Protein AF-A0A7Y5JYK2-F1 (afdb_monomer_lite)

Secondary structure (DSSP, 8-state):
---------TT--PPPTTS--HHHHTT----TTS-EEEEEE-TTT--EEEEEEE-HHHHHHHHHHSS-EEEETTTTEEEE--

Sequence (82 aa):
MNDSTVPTDPADRTPDPLSLDPKVAELLKRDQHGLVAAVVQQHDTREVLMVGWMDDEALRRTLTEGRVTFWSRSREEYWRKG

Radius of gyration: 17.59 Å; chains: 1; bounding box: 32×40×55 Å

pLDDT: mean 85.48, std 17.05, range [38.47, 97.75]

Foldseek 3Di:
DDPDPDPPDPVPDDPDLQWADPVVVVPADADPVQKGKDFDADPPPRHTPDIAIAHRRQVSCCVPVVWHWGQDPVVRDIDTDD

Structure (mmCIF, N/CA/C/O backbone):
data_AF-A0A7Y5JYK2-F1
#
_entry.id   AF-A0A7Y5JYK2-F1
#
loop_
_atom_site.group_PDB
_atom_site.id
_atom_site.type_symbol
_atom_site.label_atom_id
_atom_site.label_alt_id
_atom_site.label_comp_id
_atom_site.label_asym_id
_atom_site.label_entity_id
_atom_site.label_seq_id
_atom_site.pdbx_PDB_ins_code
_atom_site.Cartn_x
_atom_site.Cartn_y
_atom_site.Cartn_z
_atom_site.occupancy
_atom_site.B_iso_or_equiv
_atom_site.auth_seq_id
_atom_site.auth_comp_id
_atom_site.auth_asym_id
_atom_site.auth_atom_id
_atom_site.pdbx_PDB_model_num
ATOM 1 N N . MET A 1 1 ? 3.367 -33.422 -42.617 1.00 42.34 1 MET A N 1
ATOM 2 C CA . MET A 1 1 ? 3.863 -32.086 -42.231 1.00 42.34 1 MET A CA 1
ATOM 3 C C . MET A 1 1 ? 2.734 -31.404 -41.492 1.00 42.34 1 MET A C 1
ATOM 5 O O . MET A 1 1 ? 1.842 -30.874 -42.136 1.00 42.34 1 MET A O 1
ATOM 9 N N . ASN A 1 2 ? 2.706 -31.527 -40.167 1.00 38.47 2 ASN A N 1
ATOM 10 C CA . ASN A 1 2 ? 1.716 -30.830 -39.354 1.00 38.47 2 ASN A CA 1
ATOM 11 C C . ASN A 1 2 ? 2.392 -29.580 -38.804 1.00 38.47 2 ASN A C 1
ATOM 13 O O . ASN A 1 2 ? 3.059 -29.652 -37.778 1.00 38.47 2 ASN A O 1
ATOM 17 N N . ASP A 1 3 ? 2.241 -28.466 -39.512 1.00 46.97 3 ASP A N 1
ATOM 18 C CA . ASP A 1 3 ? 2.441 -27.147 -38.921 1.00 46.97 3 ASP A CA 1
ATOM 19 C C . ASP A 1 3 ? 1.096 -26.730 -38.321 1.00 46.97 3 ASP A C 1
ATOM 21 O O . ASP A 1 3 ? 0.188 -26.273 -39.013 1.00 46.97 3 ASP A O 1
ATOM 25 N N . SER A 1 4 ? 0.920 -27.016 -37.033 1.00 40.47 4 SER A N 1
ATOM 26 C CA . SER A 1 4 ? -0.187 -26.494 -36.235 1.00 40.47 4 SER A CA 1
ATOM 27 C C . SER A 1 4 ? 0.362 -25.367 -35.377 1.00 40.47 4 SER A C 1
ATOM 29 O O . SER A 1 4 ? 0.749 -25.570 -34.230 1.00 40.47 4 SER A O 1
ATOM 31 N N . THR A 1 5 ? 0.411 -24.165 -35.942 1.00 51.03 5 THR A N 1
ATOM 32 C CA . THR A 1 5 ? 0.515 -22.934 -35.164 1.00 51.03 5 THR A CA 1
ATOM 33 C C . THR A 1 5 ? -0.815 -22.721 -34.451 1.00 51.03 5 THR A C 1
ATOM 35 O O . THR A 1 5 ? -1.754 -22.139 -34.990 1.00 51.03 5 THR A O 1
ATOM 38 N N . VAL A 1 6 ? -0.916 -23.252 -33.232 1.00 58.75 6 VAL A N 1
ATOM 39 C CA . VAL A 1 6 ? -1.983 -22.878 -32.302 1.00 58.75 6 VAL A CA 1
ATOM 40 C C . VAL A 1 6 ? -1.812 -21.384 -32.016 1.00 58.75 6 VAL A C 1
ATOM 42 O O . VAL A 1 6 ? -0.739 -20.986 -31.558 1.00 58.75 6 VAL A O 1
ATOM 45 N N . PRO A 1 7 ? -2.811 -20.533 -32.294 1.00 49.78 7 PRO A N 1
ATOM 46 C CA . PRO A 1 7 ? -2.774 -19.160 -31.830 1.00 49.78 7 PRO A CA 1
ATOM 47 C C . PRO A 1 7 ? -2.939 -19.207 -30.309 1.00 49.78 7 PRO A C 1
ATOM 49 O O . PRO A 1 7 ? -4.025 -19.487 -29.809 1.00 49.78 7 PRO A O 1
ATOM 52 N N . THR A 1 8 ? -1.846 -19.017 -29.570 1.00 54.09 8 THR A N 1
ATOM 53 C CA . THR A 1 8 ? -1.897 -18.860 -28.114 1.00 54.09 8 THR A CA 1
ATOM 54 C C . THR A 1 8 ? -2.707 -17.604 -27.811 1.00 54.09 8 THR A C 1
ATOM 56 O O . THR A 1 8 ? -2.266 -16.488 -28.087 1.00 54.09 8 THR A O 1
ATOM 59 N N . ASP A 1 9 ? -3.912 -17.803 -27.288 1.00 53.44 9 ASP A N 1
ATOM 60 C CA . ASP A 1 9 ? -4.742 -16.744 -26.729 1.00 53.44 9 ASP A CA 1
ATOM 61 C C . ASP A 1 9 ? -3.946 -16.052 -25.604 1.00 53.44 9 ASP A C 1
ATOM 63 O O . ASP A 1 9 ? -3.433 -16.745 -24.718 1.00 53.44 9 ASP A O 1
ATOM 67 N N . PRO A 1 10 ? -3.802 -14.712 -25.593 1.00 55.78 10 PRO A N 1
ATOM 68 C CA . PRO A 1 10 ? -3.161 -14.005 -24.483 1.00 55.78 10 PRO A CA 1
ATOM 69 C C . PRO A 1 10 ? -3.820 -14.275 -23.116 1.00 55.78 10 PRO A C 1
ATOM 71 O O . PRO A 1 10 ? -3.213 -13.970 -22.089 1.00 55.78 10 PRO A O 1
ATOM 74 N N . ALA A 1 11 ? -5.027 -14.855 -23.084 1.00 55.47 11 ALA A N 1
ATOM 75 C CA . ALA A 1 11 ? -5.726 -15.257 -21.868 1.00 55.47 11 ALA A CA 1
ATOM 76 C C . ALA A 1 11 ? -5.273 -16.605 -21.259 1.00 55.4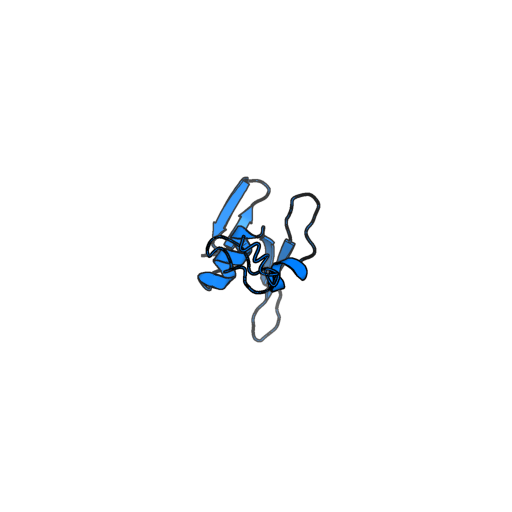7 11 ALA A C 1
ATOM 78 O O . ALA A 1 11 ? -5.616 -16.868 -20.108 1.00 55.47 11 ALA A O 1
ATOM 79 N N . ASP A 1 12 ? -4.489 -17.434 -21.965 1.00 53.00 12 ASP A N 1
ATOM 80 C CA . ASP A 1 12 ? -4.045 -18.763 -21.484 1.00 53.00 12 ASP A CA 1
ATOM 81 C C . ASP A 1 12 ? -2.699 -18.727 -20.731 1.00 53.00 12 ASP A C 1
ATOM 83 O O . ASP A 1 12 ? -1.955 -19.705 -20.641 1.00 53.00 12 ASP A O 1
ATOM 87 N N . ARG A 1 13 ? -2.334 -17.562 -20.187 1.00 60.09 13 ARG A N 1
ATOM 88 C CA . ARG A 1 13 ? -1.159 -17.434 -19.328 1.00 60.09 13 ARG A CA 1
ATOM 89 C C . ARG A 1 13 ? -1.598 -17.652 -17.888 1.00 60.09 13 ARG A C 1
ATOM 91 O O . ARG A 1 13 ? -2.136 -16.742 -17.263 1.00 60.09 13 ARG A O 1
ATOM 98 N N . THR A 1 14 ? -1.361 -18.848 -17.353 1.00 59.34 14 THR A N 1
ATOM 99 C CA . THR A 1 14 ? -1.495 -19.103 -15.914 1.00 59.34 14 THR A CA 1
ATOM 100 C C . THR A 1 14 ? -0.720 -18.013 -15.163 1.00 59.34 14 THR A C 1
ATOM 102 O O . THR A 1 14 ? 0.480 -17.864 -15.423 1.00 59.34 14 THR A O 1
ATOM 105 N N . PRO A 1 15 ? -1.363 -17.205 -14.298 1.00 60.03 15 PRO A N 1
ATOM 106 C CA . PRO A 1 15 ? -0.657 -16.159 -13.576 1.00 60.03 15 PRO A CA 1
ATOM 107 C C . PRO A 1 15 ? 0.423 -16.809 -12.713 1.00 60.03 15 PRO A C 1
ATOM 109 O O . PRO A 1 15 ? 0.160 -17.792 -12.016 1.00 60.03 15 PRO A O 1
ATOM 112 N N . ASP A 1 16 ? 1.648 -16.286 -12.792 1.00 69.62 16 ASP A N 1
ATOM 113 C CA . ASP A 1 16 ? 2.731 -16.728 -11.920 1.00 69.62 16 ASP A CA 1
ATOM 114 C C . ASP A 1 16 ? 2.294 -16.440 -10.472 1.00 69.62 16 ASP A C 1
ATOM 116 O O . ASP A 1 16 ? 2.027 -15.275 -10.156 1.00 69.62 16 ASP A O 1
ATOM 120 N N . PRO A 1 17 ? 2.188 -17.454 -9.590 1.00 67.19 17 PRO A N 1
ATOM 121 C CA . PRO A 1 17 ? 1.743 -17.266 -8.205 1.00 67.19 17 PRO A CA 1
ATOM 122 C C . PRO A 1 17 ? 2.653 -16.323 -7.397 1.00 67.19 17 PRO A C 1
ATOM 124 O O . PRO A 1 17 ? 2.279 -15.856 -6.314 1.00 67.19 17 PRO A O 1
ATOM 127 N N . LEU A 1 18 ? 3.852 -16.039 -7.908 1.00 72.75 18 LEU A N 1
ATOM 128 C CA . LEU A 1 18 ? 4.811 -15.106 -7.328 1.00 72.75 18 LEU A CA 1
ATOM 129 C C . LEU A 1 18 ? 4.668 -13.677 -7.873 1.00 72.75 18 LEU A C 1
ATOM 131 O O . LEU A 1 18 ? 5.328 -12.775 -7.368 1.00 72.75 18 LEU A O 1
ATOM 135 N N . SER A 1 19 ? 3.791 -13.448 -8.852 1.00 84.88 19 SER A N 1
ATOM 136 C CA . SER A 1 19 ? 3.560 -12.141 -9.475 1.00 84.88 19 SER A CA 1
ATOM 137 C C . SER A 1 19 ? 2.236 -11.510 -9.035 1.00 84.88 19 SER A C 1
ATOM 139 O O . SER A 1 19 ? 1.305 -12.195 -8.607 1.00 84.88 19 SER A O 1
ATOM 141 N N . LEU A 1 20 ? 2.158 -10.179 -9.100 1.00 90.94 20 LEU A N 1
ATOM 142 C CA . LEU A 1 20 ? 0.905 -9.452 -8.904 1.00 90.94 20 LEU A CA 1
ATOM 143 C C . LEU A 1 20 ? -0.050 -9.752 -10.072 1.00 90.94 20 LEU A C 1
ATOM 145 O O . LEU A 1 20 ? 0.389 -9.812 -11.219 1.00 90.94 20 LEU A O 1
ATOM 149 N N . ASP A 1 21 ? -1.350 -9.899 -9.790 1.00 90.69 21 ASP A N 1
ATOM 150 C CA . ASP A 1 21 ? -2.373 -10.089 -10.828 1.00 90.69 21 ASP A CA 1
ATOM 151 C C . ASP A 1 21 ? -2.247 -8.991 -11.910 1.00 90.69 21 ASP A C 1
ATOM 153 O O . ASP A 1 21 ? -2.314 -7.802 -11.566 1.00 90.69 21 ASP A O 1
ATOM 157 N N . PRO A 1 22 ? -2.087 -9.350 -13.201 1.00 90.50 22 PRO A N 1
ATOM 158 C CA . PRO A 1 22 ? -1.945 -8.385 -14.289 1.00 90.50 22 PRO A CA 1
ATOM 159 C C . PRO A 1 22 ? -3.060 -7.336 -14.330 1.00 90.50 22 PRO A C 1
ATOM 161 O O . PRO A 1 22 ? -2.783 -6.158 -14.547 1.00 90.50 22 PRO A O 1
ATOM 164 N N . LYS A 1 23 ? -4.307 -7.724 -14.030 1.00 91.75 23 LYS A N 1
ATOM 165 C CA . LYS A 1 23 ? -5.451 -6.800 -14.021 1.00 91.75 23 LYS A CA 1
ATOM 166 C C . LYS A 1 23 ? -5.323 -5.748 -12.928 1.00 91.75 23 LYS A C 1
ATOM 168 O O . LYS A 1 23 ? -5.757 -4.617 -13.108 1.00 91.75 23 LYS A O 1
ATOM 173 N N . VAL A 1 24 ? -4.739 -6.110 -11.786 1.00 92.44 24 VAL A N 1
ATOM 174 C CA . VAL A 1 24 ? -4.443 -5.154 -10.712 1.00 92.44 24 VAL A CA 1
ATOM 175 C C . VAL A 1 24 ? -3.254 -4.291 -11.115 1.00 92.44 24 VAL A C 1
ATOM 177 O O . VAL A 1 24 ? -3.316 -3.072 -10.982 1.00 92.44 24 VAL A O 1
ATOM 180 N N . ALA A 1 25 ? -2.194 -4.903 -11.645 1.00 93.00 25 ALA A N 1
ATOM 181 C CA . ALA A 1 25 ? -0.968 -4.218 -12.037 1.00 93.00 25 ALA A CA 1
ATOM 182 C C . ALA A 1 25 ? -1.201 -3.109 -13.079 1.00 93.00 25 ALA A C 1
ATOM 184 O O . ALA A 1 25 ? -0.568 -2.055 -12.982 1.00 93.00 25 ALA A O 1
ATOM 185 N N . GLU A 1 26 ? -2.110 -3.323 -14.031 1.00 94.50 26 GLU A N 1
ATOM 186 C CA . GLU A 1 26 ? -2.499 -2.350 -15.062 1.00 94.50 26 GLU A CA 1
ATOM 187 C C . GLU A 1 26 ? -3.187 -1.098 -14.493 1.00 94.50 26 GLU A C 1
ATOM 189 O O . GLU A 1 26 ? -3.091 -0.019 -15.076 1.00 94.50 26 GLU A O 1
ATOM 194 N N . LEU A 1 27 ? -3.845 -1.207 -13.334 1.00 94.69 27 LEU A N 1
ATOM 195 C CA . LEU A 1 27 ? -4.537 -0.087 -12.686 1.00 94.69 27 LEU A CA 1
ATOM 196 C C . LEU A 1 27 ? -3.594 0.806 -11.864 1.00 94.69 27 LEU A C 1
ATOM 198 O O . LEU A 1 27 ? -3.980 1.901 -11.446 1.00 94.69 27 LEU A O 1
ATOM 202 N N . LEU A 1 28 ? -2.367 0.352 -11.596 1.00 95.12 28 LEU A N 1
ATOM 203 C CA . LEU A 1 28 ? -1.441 1.042 -10.703 1.00 95.12 28 LEU A CA 1
ATOM 204 C C . LEU A 1 28 ? -0.604 2.079 -11.443 1.00 95.12 28 LEU A C 1
ATOM 206 O O . LEU A 1 28 ? 0.208 1.766 -12.316 1.00 95.12 28 LEU A O 1
ATOM 210 N N . LYS A 1 29 ? -0.709 3.326 -10.985 1.00 95.06 29 LYS A N 1
ATOM 211 C CA . LYS A 1 29 ? 0.205 4.393 -11.382 1.00 95.06 29 LYS A CA 1
ATOM 212 C C . LYS A 1 29 ? 1.440 4.383 -10.484 1.00 95.06 29 LYS A C 1
ATOM 214 O O . LYS A 1 29 ? 1.422 4.944 -9.389 1.00 95.06 29 LYS A O 1
ATOM 219 N N . ARG A 1 30 ? 2.498 3.741 -10.970 1.00 95.31 30 ARG A N 1
ATOM 220 C CA . ARG A 1 30 ? 3.794 3.676 -10.290 1.00 95.31 30 ARG A CA 1
ATOM 221 C C . ARG A 1 30 ? 4.615 4.937 -10.546 1.00 95.31 30 ARG A C 1
ATOM 223 O O . ARG A 1 30 ? 4.473 5.583 -11.586 1.00 95.31 30 ARG A O 1
ATOM 230 N N . ASP A 1 31 ? 5.462 5.282 -9.588 1.00 95.38 31 ASP A N 1
ATOM 231 C CA . ASP A 1 31 ? 6.492 6.298 -9.759 1.00 95.38 31 ASP A CA 1
ATOM 232 C C . ASP A 1 31 ? 7.724 5.739 -10.501 1.00 95.38 31 ASP A C 1
ATOM 234 O O . ASP A 1 31 ? 7.766 4.579 -10.915 1.00 95.38 31 ASP A O 1
ATOM 238 N N . GLN A 1 32 ? 8.751 6.575 -10.670 1.00 95.62 32 GLN A N 1
ATOM 239 C CA . GLN A 1 32 ? 10.012 6.200 -11.324 1.00 95.62 32 GLN A CA 1
ATOM 240 C C . GLN A 1 32 ? 10.797 5.090 -10.598 1.00 95.62 32 GLN A C 1
ATOM 242 O O . GLN A 1 32 ? 11.719 4.521 -11.174 1.00 95.62 32 GLN A O 1
ATOM 247 N N . HIS A 1 33 ? 10.458 4.797 -9.340 1.00 92.94 33 HIS A N 1
ATOM 248 C CA . HIS A 1 33 ? 11.059 3.737 -8.534 1.00 92.94 33 HIS A CA 1
ATOM 249 C C . HIS A 1 33 ? 10.207 2.459 -8.540 1.00 92.94 33 HIS A C 1
ATOM 251 O O . HIS A 1 33 ? 10.524 1.515 -7.822 1.00 92.94 33 HIS A O 1
ATOM 257 N N . GLY A 1 34 ? 9.131 2.417 -9.336 1.00 94.75 34 GLY A N 1
ATOM 258 C CA . GLY A 1 34 ? 8.213 1.283 -9.388 1.00 94.75 34 GLY A CA 1
ATOM 259 C C . GLY A 1 34 ? 7.244 1.223 -8.206 1.00 94.75 34 GLY A C 1
ATOM 260 O O . GLY A 1 34 ? 6.626 0.184 -7.991 1.00 94.75 34 GLY A O 1
ATOM 261 N N . LEU A 1 35 ? 7.096 2.312 -7.442 1.00 96.38 35 LEU A N 1
ATOM 262 C CA . LEU A 1 35 ? 6.303 2.334 -6.216 1.00 96.38 35 LEU A CA 1
ATOM 263 C C . LEU A 1 35 ? 4.943 2.996 -6.423 1.00 96.38 35 LEU A C 1
ATOM 265 O O . LEU A 1 35 ? 4.811 3.980 -7.150 1.00 96.38 35 LEU A O 1
ATOM 269 N N . VAL A 1 36 ? 3.936 2.500 -5.712 1.00 96.94 36 VAL A N 1
ATOM 270 C CA . VAL A 1 36 ? 2.619 3.124 -5.579 1.00 96.94 36 VAL A CA 1
ATOM 271 C C . VAL A 1 36 ? 2.427 3.660 -4.162 1.00 96.94 36 VAL A C 1
ATOM 273 O O . VAL A 1 36 ? 2.858 3.054 -3.177 1.00 96.94 36 VAL A O 1
ATOM 276 N N . ALA A 1 37 ? 1.775 4.818 -4.053 1.00 97.00 37 ALA A N 1
ATOM 277 C CA . ALA A 1 37 ? 1.358 5.358 -2.768 1.00 97.00 37 ALA A CA 1
ATOM 278 C C . ALA A 1 37 ? 0.165 4.555 -2.227 1.00 97.00 37 ALA A C 1
ATOM 280 O O . ALA A 1 37 ? -0.865 4.430 -2.888 1.00 97.00 37 ALA A O 1
ATOM 281 N N . ALA A 1 38 ? 0.294 4.048 -1.006 1.00 95.94 38 ALA A N 1
ATOM 282 C CA . ALA A 1 38 ? -0.729 3.279 -0.315 1.00 95.94 38 ALA A CA 1
ATOM 283 C C . ALA A 1 38 ? -1.262 4.080 0.878 1.00 95.94 38 ALA A C 1
ATOM 285 O O . ALA A 1 38 ? -0.535 4.351 1.835 1.00 95.94 38 ALA A O 1
ATOM 286 N N . VAL A 1 39 ? -2.540 4.459 0.823 1.00 95.81 39 VAL A N 1
ATOM 287 C CA . VAL A 1 39 ? -3.225 5.203 1.889 1.00 95.81 39 VAL A CA 1
ATOM 288 C C . VAL A 1 39 ? -4.094 4.236 2.682 1.00 95.81 39 VAL A C 1
ATOM 290 O O . VAL A 1 39 ? -5.055 3.684 2.152 1.00 95.81 39 VAL A O 1
ATOM 293 N N . VAL A 1 40 ? -3.774 4.041 3.959 1.00 95.00 40 VAL A N 1
ATOM 294 C CA . VAL A 1 40 ? -4.560 3.189 4.855 1.00 95.00 40 VAL A CA 1
ATOM 295 C C . VAL A 1 40 ? -5.591 4.044 5.567 1.00 95.00 40 VAL A C 1
ATOM 297 O O . VAL A 1 40 ? -5.246 5.047 6.193 1.00 95.00 40 VAL A O 1
ATOM 300 N N . GLN A 1 41 ? -6.846 3.618 5.499 1.00 97.19 41 GLN A N 1
ATOM 301 C CA . GLN A 1 41 ? -7.976 4.293 6.125 1.00 97.19 41 GLN A CA 1
ATOM 302 C C . GLN A 1 41 ? -8.731 3.336 7.045 1.00 97.19 41 GLN A C 1
ATOM 304 O O . GLN A 1 41 ? -8.747 2.127 6.801 1.00 97.19 41 GLN A O 1
ATOM 309 N N . GLN A 1 42 ? -9.367 3.875 8.083 1.00 96.44 42 GLN A N 1
ATOM 310 C CA . GLN A 1 42 ? -10.389 3.139 8.822 1.00 96.44 42 GLN A CA 1
ATOM 311 C C . GLN A 1 42 ? -11.552 2.803 7.893 1.00 96.44 42 GLN A C 1
ATOM 313 O O . GLN A 1 42 ? -12.037 3.656 7.149 1.00 96.44 42 GLN A O 1
ATOM 318 N N . HIS A 1 43 ? -11.983 1.545 7.924 1.00 94.94 43 HIS A N 1
ATOM 319 C CA . HIS A 1 43 ? -12.973 1.014 6.986 1.00 94.94 43 HIS A CA 1
ATOM 320 C C . HIS A 1 43 ? -14.365 1.658 7.125 1.00 94.94 43 HIS A C 1
ATOM 322 O O . HIS A 1 43 ? -15.109 1.724 6.149 1.00 94.94 43 HIS A O 1
ATOM 328 N N . ASP A 1 44 ? -14.706 2.135 8.320 1.00 96.69 44 ASP A N 1
ATOM 329 C CA . ASP A 1 44 ? -15.996 2.713 8.685 1.00 96.69 44 ASP A CA 1
ATOM 330 C C . ASP A 1 44 ? -15.976 4.246 8.614 1.00 96.69 44 ASP A C 1
ATOM 332 O O . ASP A 1 44 ? -16.749 4.846 7.865 1.00 96.69 44 ASP A O 1
ATOM 336 N N . THR A 1 45 ? -15.064 4.891 9.344 1.00 97.62 45 THR A N 1
ATOM 337 C CA . THR A 1 45 ? -15.004 6.357 9.455 1.00 97.62 45 THR A CA 1
ATOM 338 C C . THR A 1 45 ? -14.324 7.021 8.265 1.00 97.62 45 THR A C 1
ATOM 340 O O . THR A 1 45 ? -14.477 8.227 8.069 1.00 97.62 45 THR A O 1
ATOM 343 N N . ARG A 1 46 ? -13.570 6.251 7.467 1.00 96.44 46 ARG A N 1
ATOM 344 C CA . ARG A 1 46 ? -12.670 6.746 6.410 1.00 96.44 46 ARG A CA 1
ATOM 345 C C . ARG A 1 46 ? -11.579 7.684 6.925 1.00 96.44 46 ARG A C 1
ATOM 347 O O . ARG A 1 46 ? -10.985 8.435 6.155 1.00 96.44 46 ARG A O 1
ATOM 354 N N . GLU A 1 47 ? -11.288 7.636 8.222 1.00 97.75 47 GLU A N 1
ATOM 355 C CA . GLU A 1 47 ? -10.148 8.346 8.786 1.00 97.75 47 GLU A CA 1
ATOM 356 C C . GLU A 1 47 ? -8.853 7.815 8.165 1.00 97.75 47 GLU A C 1
ATOM 358 O O . GLU A 1 47 ? -8.604 6.608 8.165 1.00 97.75 47 GLU A O 1
ATOM 363 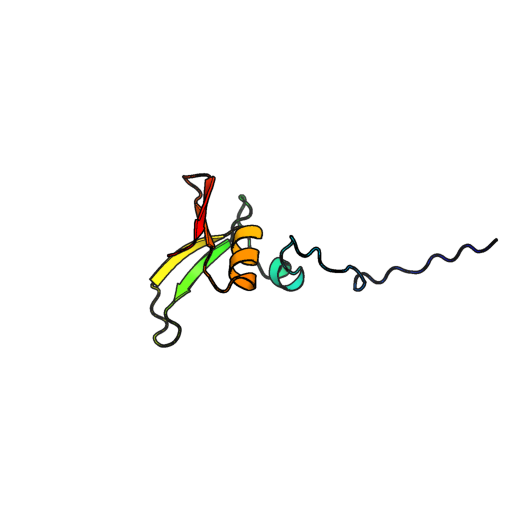N N . VAL A 1 48 ? -8.015 8.712 7.640 1.00 96.62 48 VAL A N 1
ATOM 364 C CA . VAL A 1 48 ? -6.692 8.354 7.118 1.00 96.62 48 VAL A CA 1
ATOM 365 C C . VAL A 1 48 ? -5.760 8.072 8.288 1.00 96.62 48 VAL A C 1
ATOM 367 O O . VAL A 1 48 ? -5.406 8.968 9.046 1.00 96.62 48 VAL A O 1
ATOM 370 N N . LEU A 1 49 ? -5.326 6.821 8.402 1.00 95.56 49 LEU A N 1
ATOM 371 C CA . LEU A 1 49 ? -4.453 6.364 9.479 1.00 95.56 49 LEU A CA 1
ATOM 372 C C . LEU A 1 49 ? -2.978 6.569 9.149 1.00 95.56 49 LEU A C 1
ATOM 374 O O . LEU A 1 49 ? -2.181 6.896 10.022 1.00 95.56 49 LEU A O 1
ATOM 378 N N . MET A 1 50 ? -2.592 6.292 7.901 1.00 95.19 50 MET A N 1
ATOM 379 C CA . MET A 1 50 ? -1.208 6.423 7.449 1.00 95.19 50 MET A CA 1
ATOM 380 C C . MET A 1 50 ? -1.096 6.376 5.929 1.00 95.19 50 MET A C 1
ATOM 382 O O . MET A 1 50 ? -1.971 5.856 5.235 1.00 95.19 50 MET A O 1
ATOM 386 N N . VAL A 1 51 ? 0.047 6.841 5.435 1.00 95.62 51 VAL A N 1
ATOM 387 C CA . VAL A 1 51 ? 0.473 6.694 4.044 1.00 95.62 51 VAL A CA 1
ATOM 388 C C . VAL A 1 51 ? 1.802 5.944 4.023 1.00 95.62 51 VAL A C 1
ATOM 390 O O . VAL A 1 51 ? 2.675 6.200 4.851 1.00 95.62 51 VAL A O 1
ATOM 393 N N . GLY A 1 52 ? 1.951 5.019 3.082 1.00 95.06 52 GLY A N 1
ATOM 394 C CA . GLY A 1 52 ? 3.185 4.284 2.827 1.00 95.06 52 GLY A CA 1
ATOM 395 C C . GLY A 1 52 ? 3.402 4.047 1.337 1.00 95.06 52 GLY A C 1
ATOM 396 O O . GLY A 1 52 ? 2.625 4.512 0.504 1.00 95.06 52 GLY A O 1
ATOM 397 N N . TRP A 1 53 ? 4.464 3.318 1.009 1.00 97.00 53 TRP A N 1
ATOM 398 C CA . TRP A 1 53 ? 4.810 2.945 -0.361 1.00 97.00 53 TRP A CA 1
ATOM 399 C C . TRP A 1 53 ? 4.748 1.430 -0.514 1.00 97.00 53 TRP A C 1
ATOM 401 O O . TRP A 1 53 ? 5.063 0.703 0.429 1.00 97.00 53 TRP A O 1
ATOM 411 N N . MET A 1 54 ? 4.344 0.956 -1.686 1.00 97.56 54 MET A N 1
ATOM 412 C CA . MET A 1 54 ? 4.336 -0.462 -2.045 1.00 97.56 54 MET A CA 1
ATOM 413 C C . MET A 1 54 ? 4.926 -0.626 -3.443 1.00 97.56 54 MET A C 1
ATOM 415 O O . MET A 1 54 ? 4.610 0.159 -4.331 1.00 97.56 54 MET A O 1
ATOM 419 N N . ASP A 1 55 ? 5.769 -1.632 -3.632 1.00 96.12 55 ASP A N 1
ATOM 420 C CA . ASP A 1 55 ? 6.045 -2.216 -4.944 1.00 96.12 55 ASP A CA 1
ATOM 421 C C . ASP A 1 55 ? 5.011 -3.327 -5.233 1.00 96.12 55 ASP A C 1
ATOM 423 O O . ASP A 1 55 ? 4.093 -3.584 -4.441 1.00 96.12 55 ASP A O 1
ATOM 427 N N . ASP A 1 56 ? 5.162 -4.005 -6.369 1.00 95.12 56 ASP A N 1
ATOM 428 C CA . ASP A 1 56 ? 4.256 -5.083 -6.780 1.00 95.12 56 ASP A CA 1
ATOM 429 C C . ASP A 1 56 ? 4.261 -6.255 -5.796 1.00 95.12 56 ASP A C 1
ATOM 431 O O . ASP A 1 56 ? 3.216 -6.852 -5.539 1.00 95.12 56 ASP A O 1
ATOM 435 N N . GLU A 1 57 ? 5.415 -6.554 -5.200 1.00 94.25 57 GLU A N 1
ATOM 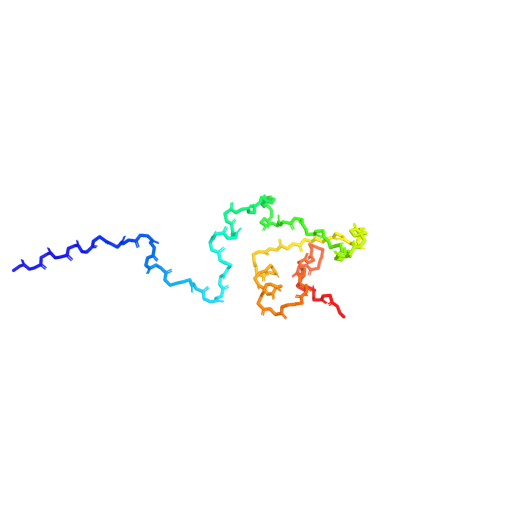436 C CA . GLU A 1 57 ? 5.567 -7.646 -4.241 1.00 94.25 57 GLU A CA 1
ATOM 437 C C . GLU A 1 57 ? 4.903 -7.324 -2.896 1.00 94.25 57 GLU A C 1
ATOM 439 O O . GLU A 1 57 ? 4.175 -8.153 -2.344 1.00 94.25 57 GLU A O 1
ATOM 444 N N . ALA A 1 58 ? 5.091 -6.113 -2.368 1.00 95.75 58 ALA A N 1
ATOM 445 C CA . ALA A 1 58 ? 4.440 -5.658 -1.143 1.00 95.75 58 ALA A CA 1
ATOM 446 C C . ALA A 1 58 ? 2.913 -5.636 -1.297 1.00 95.75 58 ALA A C 1
ATOM 448 O O . ALA A 1 58 ? 2.186 -6.057 -0.387 1.00 95.75 58 ALA A O 1
ATOM 449 N N . LEU A 1 59 ? 2.415 -5.207 -2.463 1.00 95.56 59 LEU A N 1
ATOM 450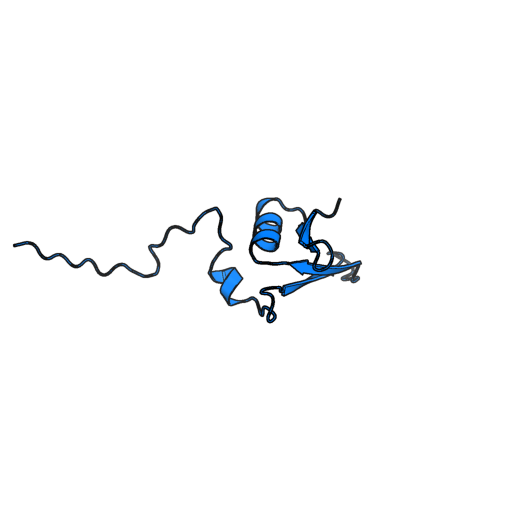 C CA . LEU A 1 59 ? 0.987 -5.250 -2.757 1.00 95.56 59 LEU A CA 1
ATOM 451 C C . LEU A 1 59 ? 0.484 -6.690 -2.901 1.00 95.56 59 LEU A C 1
ATOM 453 O O . LEU A 1 59 ? -0.535 -7.032 -2.300 1.00 95.56 59 LEU A O 1
ATOM 457 N N . ARG A 1 60 ? 1.207 -7.553 -3.626 1.00 94.88 60 ARG A N 1
ATOM 458 C CA . ARG A 1 60 ? 0.861 -8.975 -3.768 1.00 94.88 60 ARG A CA 1
ATOM 459 C C . ARG A 1 60 ? 0.746 -9.645 -2.400 1.00 94.88 60 ARG A C 1
ATOM 461 O O . ARG A 1 60 ? -0.290 -10.241 -2.123 1.00 94.88 60 ARG A O 1
ATOM 468 N N . ARG A 1 61 ? 1.745 -9.488 -1.520 1.00 94.19 61 ARG A N 1
ATOM 469 C CA . ARG A 1 61 ? 1.711 -10.003 -0.134 1.00 94.19 61 ARG A CA 1
ATOM 470 C C . ARG A 1 61 ? 0.524 -9.463 0.650 1.00 94.19 61 ARG A C 1
ATOM 472 O O . ARG A 1 61 ? -0.144 -10.214 1.348 1.00 94.19 61 ARG A O 1
ATOM 479 N N . THR A 1 62 ? 0.229 -8.173 0.507 1.00 95.12 62 THR A N 1
ATOM 480 C CA . THR A 1 62 ? -0.923 -7.561 1.180 1.00 95.12 62 THR A CA 1
ATOM 481 C C . THR A 1 62 ? -2.238 -8.217 0.764 1.00 95.12 62 THR A C 1
ATOM 483 O O . THR A 1 62 ? -3.062 -8.532 1.623 1.00 95.12 62 THR A O 1
ATOM 486 N N . LEU A 1 63 ? -2.421 -8.455 -0.537 1.00 93.88 63 LEU A N 1
ATOM 487 C CA . LEU A 1 63 ? -3.627 -9.074 -1.084 1.00 93.88 63 LEU A CA 1
ATOM 488 C C . LEU A 1 63 ? -3.737 -10.564 -0.732 1.00 93.88 63 LEU A C 1
ATOM 490 O O . LEU A 1 63 ? -4.839 -11.037 -0.470 1.00 93.88 63 LEU A O 1
ATOM 494 N N . THR A 1 64 ? -2.623 -11.300 -0.702 1.00 92.94 64 THR A N 1
ATOM 495 C CA . THR A 1 64 ? -2.632 -12.747 -0.431 1.00 92.94 64 THR A CA 1
ATOM 496 C C . THR A 1 64 ? -2.697 -13.085 1.057 1.00 92.94 64 THR A C 1
ATOM 498 O O . THR A 1 64 ? -3.335 -14.064 1.435 1.00 92.94 64 THR A O 1
ATOM 501 N N . GLU A 1 65 ? -2.064 -12.290 1.918 1.00 93.06 65 GLU A N 1
ATOM 502 C CA . GLU A 1 65 ? -1.955 -12.574 3.355 1.00 93.06 65 GLU A CA 1
ATOM 503 C C . GLU A 1 65 ? -3.012 -11.849 4.197 1.00 93.06 65 GLU A C 1
ATOM 505 O O . GLU A 1 65 ? -3.158 -12.133 5.389 1.00 93.06 65 GLU A O 1
ATOM 510 N N . GLY A 1 66 ? -3.704 -10.860 3.620 1.00 92.88 66 GLY A N 1
ATOM 511 C CA . GLY A 1 66 ? -4.656 -10.013 4.342 1.00 92.88 66 GLY A CA 1
ATOM 512 C C . GLY A 1 66 ? -4.003 -9.103 5.390 1.00 92.88 66 GLY A C 1
ATOM 513 O O . GLY A 1 66 ? -4.688 -8.571 6.265 1.00 92.88 66 GLY A O 1
ATOM 514 N N . ARG A 1 67 ? -2.676 -8.926 5.336 1.00 92.88 67 ARG A N 1
ATOM 515 C CA . ARG A 1 67 ? -1.907 -8.051 6.230 1.00 92.88 67 ARG A CA 1
ATOM 516 C C . ARG A 1 67 ? -1.080 -7.076 5.412 1.00 92.88 67 ARG A C 1
ATOM 518 O O . ARG A 1 67 ? -0.327 -7.476 4.533 1.00 92.88 67 ARG A O 1
ATOM 525 N N . VAL A 1 68 ? -1.190 -5.795 5.745 1.00 94.88 68 VAL A N 1
ATOM 526 C CA . VAL A 1 68 ? -0.515 -4.725 5.007 1.00 94.88 68 VAL A CA 1
ATOM 527 C C . VAL A 1 68 ? 1.004 -4.881 5.092 1.00 94.88 68 VAL A C 1
ATOM 529 O O . VAL A 1 68 ? 1.576 -4.892 6.185 1.00 94.88 68 VAL A O 1
ATOM 532 N N . THR A 1 69 ? 1.645 -4.955 3.929 1.00 96.56 69 THR A N 1
ATOM 533 C CA . THR A 1 69 ? 3.098 -4.941 3.754 1.00 96.56 69 THR A CA 1
ATOM 534 C C . THR A 1 69 ? 3.485 -3.698 2.964 1.00 96.56 69 THR A C 1
ATOM 536 O O . THR A 1 69 ? 2.912 -3.432 1.916 1.00 96.56 69 THR A O 1
ATOM 539 N N . PHE A 1 70 ? 4.453 -2.934 3.462 1.00 96.88 70 PHE A N 1
ATOM 540 C CA . PHE A 1 70 ? 5.005 -1.753 2.799 1.00 96.88 70 PHE A CA 1
ATOM 541 C C . PHE A 1 70 ? 6.447 -1.992 2.354 1.00 96.88 70 PHE A C 1
ATOM 543 O O . PHE A 1 70 ? 7.152 -2.822 2.927 1.00 96.88 70 PHE A O 1
ATOM 550 N N . TRP A 1 71 ? 6.898 -1.197 1.388 1.00 96.81 71 TRP A N 1
ATOM 551 C CA . TRP A 1 71 ? 8.300 -1.028 1.025 1.00 96.81 71 TRP A CA 1
ATOM 552 C C . TRP A 1 71 ? 8.862 0.246 1.669 1.00 96.81 71 TRP A C 1
ATOM 554 O O . TRP A 1 71 ? 8.374 1.358 1.433 1.00 96.81 71 TRP A O 1
ATOM 564 N N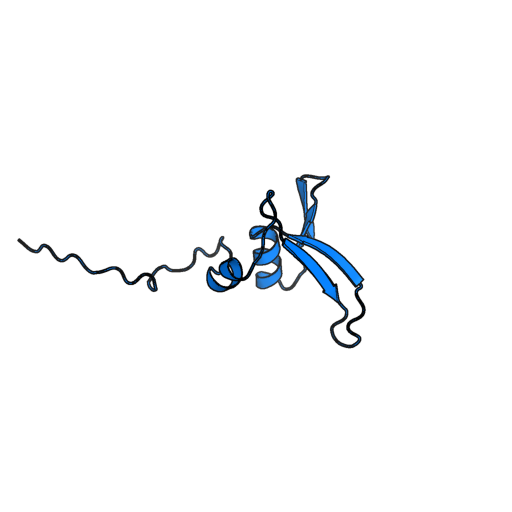 . SER A 1 72 ? 9.896 0.105 2.500 1.00 93.81 72 SER A N 1
ATOM 565 C CA . SER A 1 72 ? 10.599 1.243 3.091 1.00 93.81 72 SER A CA 1
ATOM 566 C C . SER A 1 72 ? 11.660 1.768 2.131 1.00 93.81 72 SER A C 1
ATOM 568 O O . SER A 1 72 ? 12.710 1.158 1.967 1.00 93.81 72 SER A O 1
ATOM 570 N N . ARG A 1 73 ? 11.443 2.956 1.559 1.00 92.38 73 ARG A N 1
ATOM 571 C CA . ARG A 1 73 ? 12.413 3.577 0.636 1.00 92.38 73 ARG A CA 1
ATOM 572 C C . ARG A 1 73 ? 13.766 3.899 1.273 1.00 92.38 73 ARG A C 1
ATOM 574 O O . ARG A 1 73 ? 14.758 3.952 0.569 1.00 92.38 73 ARG A O 1
ATOM 581 N N . SER A 1 74 ? 13.800 4.173 2.577 1.00 93.00 74 SER A N 1
ATOM 582 C CA . SER A 1 74 ? 15.037 4.544 3.278 1.00 93.00 74 SER A CA 1
ATOM 583 C C . SER A 1 74 ? 15.802 3.349 3.833 1.00 93.00 74 SER A C 1
ATOM 585 O O . SER A 1 74 ? 16.997 3.467 4.077 1.00 93.00 74 SER A O 1
ATOM 587 N N . ARG A 1 75 ? 15.111 2.231 4.082 1.00 93.19 75 ARG A N 1
ATOM 588 C CA . ARG A 1 75 ? 15.721 0.996 4.600 1.00 93.19 75 ARG A CA 1
ATOM 589 C C . ARG A 1 75 ? 15.915 -0.061 3.519 1.00 93.19 75 ARG A C 1
ATOM 591 O O . ARG A 1 75 ? 16.599 -1.030 3.785 1.00 93.19 75 ARG A O 1
ATOM 598 N N . GLU A 1 76 ? 15.306 0.130 2.349 1.00 93.56 76 GLU A N 1
ATOM 599 C CA . GLU A 1 76 ? 15.291 -0.836 1.244 1.00 93.56 76 GLU A CA 1
ATOM 600 C C . GLU A 1 76 ? 14.808 -2.224 1.693 1.00 93.56 76 GLU A C 1
ATOM 602 O O . GLU A 1 76 ? 15.338 -3.264 1.313 1.00 93.56 76 GLU A O 1
ATOM 607 N N . GLU A 1 77 ? 13.779 -2.227 2.541 1.00 94.81 77 GLU A N 1
ATOM 608 C CA . GLU A 1 77 ? 13.269 -3.424 3.204 1.00 94.81 77 GLU A CA 1
ATOM 609 C C . GLU A 1 77 ? 11.739 -3.436 3.246 1.00 94.81 77 GLU A C 1
ATOM 611 O O . GLU A 1 77 ? 11.078 -2.391 3.330 1.00 94.81 77 GLU A O 1
ATOM 616 N N . TYR A 1 78 ? 11.176 -4.646 3.262 1.00 94.50 78 TYR A N 1
ATOM 617 C CA . TYR A 1 78 ? 9.754 -4.862 3.496 1.0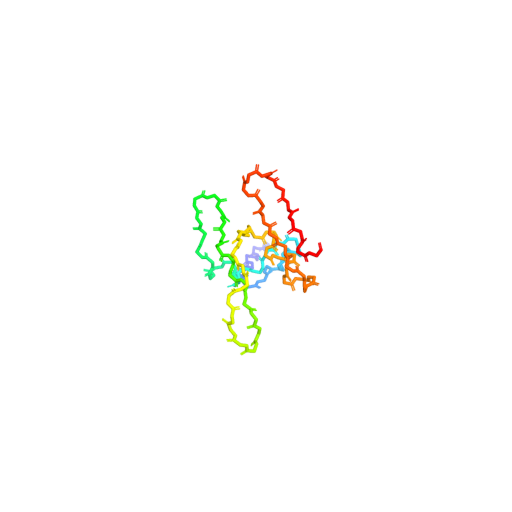0 94.50 78 TYR A CA 1
ATOM 618 C C . TYR A 1 78 ? 9.415 -4.716 4.977 1.00 94.50 78 TYR A C 1
ATOM 620 O O . TYR A 1 78 ? 10.023 -5.348 5.839 1.00 94.50 78 TYR A O 1
ATOM 628 N N . TRP A 1 79 ? 8.370 -3.949 5.270 1.00 92.06 79 TRP A N 1
ATOM 629 C CA . TRP A 1 79 ? 7.829 -3.806 6.614 1.00 92.06 79 TRP A CA 1
ATOM 630 C C . TRP A 1 79 ? 6.360 -4.221 6.636 1.00 92.06 79 TRP A C 1
ATOM 632 O O . TRP A 1 79 ? 5.506 -3.579 6.020 1.00 92.06 79 TRP A O 1
ATOM 642 N N . ARG A 1 80 ? 6.054 -5.303 7.358 1.00 90.00 80 ARG A N 1
ATOM 643 C CA . ARG A 1 80 ? 4.673 -5.715 7.622 1.00 90.00 80 ARG A CA 1
ATOM 644 C C . ARG A 1 80 ? 4.146 -4.909 8.806 1.00 90.00 80 ARG A C 1
ATOM 646 O O . ARG A 1 80 ? 4.771 -4.886 9.862 1.00 90.00 80 ARG A O 1
ATOM 653 N N . LYS A 1 81 ? 3.000 -4.250 8.630 1.00 80.31 81 LYS A N 1
ATOM 654 C CA . LYS A 1 81 ? 2.361 -3.477 9.699 1.00 80.31 81 LYS A CA 1
ATOM 655 C C . LYS A 1 81 ? 1.811 -4.438 10.758 1.00 80.31 81 LYS A C 1
ATOM 657 O O . LYS A 1 81 ? 0.863 -5.176 10.483 1.00 80.31 81 LYS A O 1
ATOM 662 N N . GLY A 1 82 ? 2.402 -4.410 11.950 1.00 77.44 82 GLY A N 1
ATOM 663 C CA . GLY A 1 82 ? 2.046 -5.244 13.099 1.00 77.44 82 GLY A CA 1
ATOM 664 C C . GLY A 1 82 ? 3.166 -5.297 14.120 1.00 77.44 82 GLY A C 1
ATOM 665 O O . GLY A 1 82 ? 4.327 -5.080 13.711 1.00 77.44 82 GLY A O 1
#